Protein AF-A0A2H9N6G1-F1 (afdb_monomer_lite)

pLDDT: mean 93.29, std 10.57, range [42.94, 98.69]

Secondary structure (DSSP, 8-state):
--PPPPHHHHHHHHT--S-HHHHHHHHHHT--TTT-EEEEE-SSSEEEEEE-TT-HHHHHHHHHHHTSHHHHHHEEEEETTTEEEEEEPPP--

Structure (mmCIF, N/CA/C/O backbone):
data_AF-A0A2H9N6G1-F1
#
_entry.id   AF-A0A2H9N6G1-F1
#
loop_
_atom_site.group_PDB
_atom_site.id
_atom_site.type_symbol
_atom_site.label_atom_id
_atom_site.label_alt_id
_atom_site.label_comp_id
_atom_site.label_asym_id
_atom_site.label_entity_id
_atom_site.label_seq_id
_atom_site.pdbx_PDB_ins_code
_atom_site.Cartn_x
_atom_site.Cartn_y
_atom_site.Cartn_z
_atom_site.occupancy
_atom_site.B_iso_or_equiv
_atom_site.auth_seq_id
_atom_site.auth_comp_id
_atom_site.auth_asym_id
_atom_site.auth_atom_id
_atom_site.pdbx_PDB_model_num
ATOM 1 N N . MET A 1 1 ? 13.401 13.721 -9.369 1.00 44.41 1 MET A N 1
ATOM 2 C CA . MET A 1 1 ? 14.027 12.384 -9.408 1.00 44.41 1 MET A CA 1
ATOM 3 C C . MET A 1 1 ? 13.105 11.482 -8.625 1.00 44.41 1 MET A C 1
ATOM 5 O O . MET A 1 1 ? 12.871 11.773 -7.460 1.00 44.41 1 MET A O 1
ATOM 9 N N . SER A 1 2 ? 12.493 10.500 -9.275 1.00 57.84 2 SER A N 1
ATOM 10 C CA . SER A 1 2 ? 11.534 9.621 -8.616 1.00 57.84 2 SER A CA 1
ATOM 11 C C . SER A 1 2 ? 12.308 8.513 -7.902 1.00 57.84 2 SER A C 1
ATOM 13 O O . SER A 1 2 ? 12.808 7.589 -8.543 1.00 57.84 2 SER A O 1
ATOM 15 N N . GLU A 1 3 ? 12.505 8.676 -6.597 1.00 83.44 3 GLU A N 1
ATOM 16 C CA . GLU A 1 3 ? 13.262 7.731 -5.779 1.00 83.44 3 GLU A CA 1
ATOM 17 C C . GLU A 1 3 ? 12.435 6.456 -5.566 1.00 83.44 3 GLU A C 1
ATOM 19 O O . GLU A 1 3 ? 11.246 6.514 -5.245 1.00 83.44 3 GLU A O 1
ATOM 24 N N . TYR A 1 4 ? 13.046 5.299 -5.820 1.00 92.81 4 TYR A N 1
ATOM 25 C CA . TYR A 1 4 ? 12.409 4.007 -5.573 1.00 92.81 4 TYR A CA 1
ATOM 26 C C . TYR A 1 4 ? 12.302 3.745 -4.065 1.00 92.81 4 TYR A C 1
ATOM 28 O O . TYR A 1 4 ? 13.190 4.160 -3.316 1.00 92.81 4 TYR A O 1
ATOM 36 N N . PRO A 1 5 ? 11.257 3.034 -3.602 1.00 94.88 5 PRO A N 1
ATOM 37 C CA . PRO A 1 5 ? 11.200 2.600 -2.215 1.00 94.88 5 PRO A CA 1
ATOM 38 C C . PRO A 1 5 ? 12.401 1.700 -1.901 1.00 94.88 5 PRO A C 1
ATOM 40 O O . PRO A 1 5 ? 12.721 0.778 -2.650 1.00 94.88 5 PRO A O 1
ATOM 43 N N . THR A 1 6 ? 13.065 1.964 -0.778 1.00 96.75 6 THR A N 1
ATOM 44 C CA . THR A 1 6 ? 14.154 1.111 -0.292 1.00 96.75 6 THR A CA 1
ATOM 45 C C . THR A 1 6 ? 13.609 -0.184 0.305 1.00 96.75 6 THR A C 1
ATOM 47 O O . THR A 1 6 ? 12.464 -0.238 0.760 1.00 96.75 6 THR A O 1
ATOM 50 N N . GLU A 1 7 ? 14.445 -1.219 0.392 1.00 96.75 7 GLU A N 1
ATOM 51 C CA . GLU A 1 7 ? 14.057 -2.484 1.032 1.00 96.75 7 GLU A CA 1
ATOM 52 C C . GLU A 1 7 ? 13.642 -2.276 2.501 1.00 96.75 7 GLU A C 1
ATOM 54 O O . GLU A 1 7 ? 12.668 -2.869 2.963 1.00 96.75 7 GLU A O 1
ATOM 59 N N . ASP A 1 8 ? 14.305 -1.362 3.218 1.00 96.88 8 ASP A N 1
ATOM 60 C CA . ASP A 1 8 ? 13.930 -0.976 4.585 1.00 96.88 8 ASP A CA 1
ATOM 61 C C . ASP A 1 8 ? 12.527 -0.363 4.646 1.00 96.88 8 ASP A C 1
ATOM 63 O O . ASP A 1 8 ? 11.743 -0.683 5.541 1.00 96.88 8 ASP A O 1
ATOM 67 N N . THR A 1 9 ? 12.172 0.467 3.660 1.00 97.19 9 THR A N 1
ATOM 68 C CA . THR A 1 9 ? 10.828 1.051 3.540 1.00 97.19 9 THR A CA 1
ATOM 69 C C . THR A 1 9 ? 9.782 -0.040 3.315 1.00 97.19 9 THR A C 1
ATOM 71 O O . THR A 1 9 ? 8.742 -0.058 3.977 1.00 97.19 9 THR A O 1
ATOM 74 N N . LEU A 1 10 ? 10.059 -0.989 2.418 1.00 98.19 10 LEU A N 1
ATOM 75 C CA . LEU A 1 10 ? 9.157 -2.109 2.145 1.00 98.19 10 LEU A CA 1
ATOM 76 C C . LEU A 1 10 ? 9.008 -3.023 3.368 1.00 98.19 10 LEU A C 1
ATOM 78 O O . LEU A 1 10 ? 7.902 -3.462 3.687 1.00 98.19 10 LEU A O 1
ATOM 82 N N . ASN A 1 11 ? 10.095 -3.284 4.093 1.00 97.50 11 ASN A N 1
ATOM 83 C CA . ASN A 1 11 ? 10.071 -4.088 5.312 1.00 97.50 11 ASN A CA 1
ATOM 84 C C . ASN A 1 11 ? 9.347 -3.390 6.463 1.00 97.50 11 ASN A C 1
ATOM 86 O O . ASN A 1 11 ? 8.645 -4.060 7.226 1.00 97.50 11 ASN A O 1
ATOM 90 N N . LEU A 1 12 ? 9.441 -2.063 6.559 1.00 96.94 12 LEU A N 1
ATOM 91 C CA . LEU A 1 12 ? 8.656 -1.275 7.503 1.00 96.94 12 LEU A CA 1
ATOM 92 C C . LEU A 1 12 ? 7.150 -1.429 7.241 1.00 96.94 12 LEU A C 1
ATOM 94 O O . LEU A 1 12 ? 6.389 -1.634 8.183 1.00 96.94 12 LEU A O 1
ATOM 98 N N . ILE A 1 13 ? 6.720 -1.397 5.973 1.00 97.81 13 ILE A N 1
ATOM 99 C CA . ILE A 1 13 ? 5.313 -1.621 5.597 1.00 97.81 13 ILE A CA 1
ATOM 100 C C . ILE A 1 13 ? 4.859 -3.025 6.013 1.00 97.81 13 ILE A C 1
ATOM 102 O O . ILE A 1 13 ? 3.830 -3.161 6.674 1.00 97.81 13 ILE A O 1
ATOM 106 N N . LYS A 1 14 ? 5.624 -4.068 5.660 1.00 97.25 14 LYS A N 1
ATOM 107 C CA . LYS A 1 14 ? 5.274 -5.473 5.958 1.00 97.25 14 LYS A CA 1
ATOM 108 C C . LYS A 1 14 ? 5.109 -5.724 7.461 1.00 97.25 14 LYS A C 1
ATOM 110 O O . LYS A 1 14 ? 4.215 -6.465 7.863 1.00 97.25 14 LYS A O 1
ATOM 115 N N . ASN A 1 15 ? 5.954 -5.094 8.279 1.00 96.25 15 ASN A N 1
ATOM 116 C CA . ASN A 1 15 ? 6.002 -5.279 9.731 1.00 96.25 15 ASN A CA 1
ATOM 117 C C . ASN A 1 15 ? 5.281 -4.170 10.513 1.00 96.25 15 ASN A C 1
ATOM 119 O O . ASN A 1 15 ? 5.523 -3.997 11.710 1.00 96.25 15 ASN A O 1
ATOM 123 N N . TRP A 1 16 ? 4.412 -3.398 9.855 1.00 95.00 16 TRP A N 1
ATOM 124 C CA . TRP A 1 16 ? 3.754 -2.262 10.487 1.00 95.00 16 TRP A CA 1
ATOM 125 C C . TRP A 1 16 ? 2.902 -2.698 11.686 1.00 95.00 16 TRP A C 1
ATOM 127 O O . TRP A 1 16 ? 1.945 -3.459 11.547 1.00 95.00 16 TRP A O 1
ATOM 137 N N . SER A 1 17 ? 3.239 -2.188 12.870 1.00 89.06 17 SER A N 1
ATOM 138 C CA . SER A 1 17 ? 2.610 -2.556 14.149 1.00 89.06 17 SER A CA 1
ATOM 139 C C . SER A 1 17 ? 1.724 -1.455 14.744 1.00 89.06 17 SER A C 1
ATOM 141 O O . SER A 1 17 ? 1.063 -1.670 15.760 1.00 89.06 17 SER A O 1
ATOM 143 N N . SER A 1 18 ? 1.715 -0.269 14.128 1.00 87.69 18 SER A N 1
ATOM 144 C CA . SER A 1 18 ? 0.939 0.893 14.582 1.00 87.69 18 SER A CA 1
ATOM 145 C C . SER A 1 18 ? -0.461 0.927 13.952 1.00 87.69 18 SER A C 1
ATOM 147 O O . SER A 1 18 ? -0.950 -0.078 13.440 1.00 87.69 18 SER A O 1
ATOM 149 N N . LYS A 1 19 ? -1.159 2.071 14.008 1.00 91.69 19 LYS A N 1
ATOM 150 C CA . LYS A 1 19 ? -2.559 2.147 13.558 1.00 91.69 19 LYS A CA 1
ATOM 151 C C . LYS A 1 19 ? -2.679 2.095 12.033 1.00 91.69 19 LYS A C 1
ATOM 153 O O . LYS A 1 19 ? -1.916 2.748 11.326 1.00 91.69 19 LYS A O 1
ATOM 158 N N . A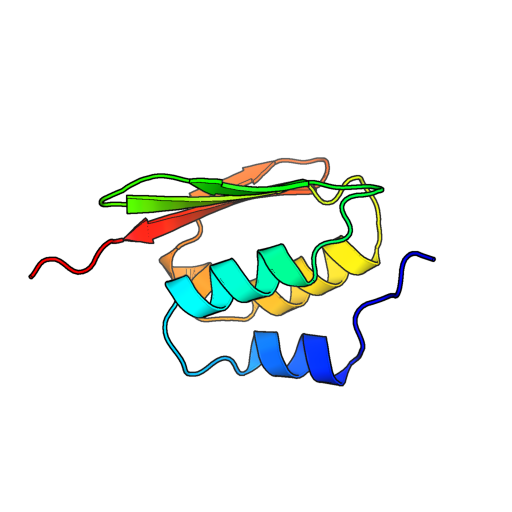SP A 1 20 ? -3.744 1.460 11.549 1.00 93.50 20 ASP A N 1
ATOM 159 C CA . ASP A 1 20 ? -4.105 1.374 10.124 1.00 93.50 20 ASP A CA 1
ATOM 160 C C . ASP A 1 20 ? -4.149 2.736 9.414 1.00 93.50 20 ASP A C 1
ATOM 162 O O . ASP A 1 20 ? -3.716 2.885 8.273 1.00 93.50 20 ASP A O 1
ATOM 166 N N . PHE A 1 21 ? -4.658 3.763 10.101 1.00 93.38 21 PHE A N 1
ATOM 167 C CA . PHE A 1 21 ? -4.694 5.120 9.559 1.00 93.38 21 PHE A CA 1
ATOM 168 C C . PHE A 1 21 ? -3.291 5.710 9.361 1.00 93.38 21 PHE A C 1
ATOM 170 O O . PHE A 1 21 ? -3.054 6.389 8.367 1.00 93.38 21 PHE A O 1
ATOM 177 N N . GLU A 1 22 ? -2.368 5.450 10.287 1.00 95.00 22 GLU A N 1
ATOM 178 C CA . GLU A 1 22 ? -0.991 5.951 10.213 1.00 95.00 22 GLU A CA 1
ATOM 179 C C . GLU A 1 22 ? -0.235 5.259 9.073 1.00 95.00 22 GLU A C 1
ATOM 181 O O . GLU A 1 22 ? 0.456 5.936 8.316 1.00 95.00 22 GLU A O 1
ATOM 186 N N . LEU A 1 23 ? -0.462 3.953 8.867 1.00 96.62 23 LEU A N 1
ATOM 187 C CA . LEU A 1 23 ? 0.044 3.237 7.693 1.00 96.62 23 LEU A CA 1
ATOM 188 C C . LEU A 1 23 ? -0.473 3.868 6.396 1.00 96.62 23 LEU A C 1
ATOM 190 O O . LEU A 1 23 ? 0.302 4.147 5.491 1.00 96.62 23 LEU A O 1
ATOM 194 N N . ALA A 1 24 ? -1.772 4.156 6.305 1.00 96.88 24 ALA A N 1
ATOM 195 C CA . ALA A 1 24 ? -2.349 4.768 5.110 1.00 96.88 24 ALA A CA 1
ATOM 196 C C . ALA A 1 24 ? -1.782 6.169 4.814 1.00 96.88 24 ALA A C 1
ATOM 198 O O . ALA A 1 24 ? -1.547 6.500 3.650 1.00 96.88 24 ALA A O 1
ATOM 199 N N . VAL A 1 25 ? -1.538 6.981 5.850 1.00 96.75 25 VAL A N 1
ATOM 200 C CA . VAL A 1 25 ? -0.862 8.284 5.716 1.00 96.75 25 VAL A CA 1
ATOM 201 C C . VAL A 1 25 ? 0.574 8.096 5.232 1.00 96.75 25 VAL A C 1
ATOM 203 O O . VAL A 1 25 ? 0.988 8.778 4.296 1.00 96.75 25 VAL A O 1
ATOM 206 N N . PHE A 1 26 ? 1.305 7.144 5.816 1.00 97.50 26 PHE A N 1
ATOM 207 C CA . PHE A 1 26 ? 2.672 6.830 5.414 1.00 97.50 26 PHE A CA 1
ATOM 208 C C . PHE A 1 26 ? 2.749 6.405 3.944 1.00 97.50 26 PHE A C 1
ATOM 210 O O . PHE A 1 26 ? 3.518 6.995 3.189 1.00 97.50 26 PHE A O 1
ATOM 217 N N . ILE A 1 27 ? 1.887 5.484 3.498 1.00 98.00 27 ILE A N 1
ATOM 218 C CA . ILE A 1 27 ? 1.815 5.060 2.090 1.00 98.00 27 ILE A CA 1
ATOM 219 C C . ILE A 1 27 ? 1.592 6.256 1.157 1.00 98.00 27 ILE A C 1
ATOM 221 O O . ILE A 1 27 ? 2.258 6.350 0.132 1.00 98.00 27 ILE A O 1
ATOM 225 N N . CYS A 1 28 ? 0.704 7.195 1.509 1.00 97.62 28 CYS A N 1
ATOM 226 C CA . CYS A 1 28 ? 0.496 8.401 0.698 1.00 97.62 28 CYS A CA 1
ATOM 227 C C . CYS A 1 28 ? 1.750 9.284 0.628 1.00 97.62 28 CYS A C 1
ATOM 229 O O . CYS A 1 28 ? 1.989 9.905 -0.401 1.00 97.62 28 CYS A O 1
ATOM 231 N N . SER A 1 29 ? 2.539 9.344 1.704 1.00 96.62 29 SER A N 1
ATOM 232 C CA . SER A 1 29 ? 3.738 10.187 1.775 1.00 96.62 29 SER A CA 1
ATOM 233 C C . SER A 1 29 ? 4.908 9.680 0.928 1.00 96.62 29 SER A C 1
ATOM 235 O O . SER A 1 29 ? 5.700 10.489 0.457 1.00 96.62 29 SER A O 1
ATOM 237 N N . ILE A 1 30 ? 4.995 8.365 0.706 1.00 96.50 30 ILE A N 1
ATOM 238 C CA . ILE A 1 30 ? 6.057 7.731 -0.095 1.00 96.50 30 ILE A CA 1
ATOM 239 C C . ILE A 1 30 ? 5.601 7.385 -1.520 1.00 96.50 30 ILE A C 1
ATOM 241 O O . ILE A 1 30 ? 6.352 6.787 -2.287 1.00 96.50 30 ILE A O 1
ATOM 245 N N . TRP A 1 31 ? 4.352 7.703 -1.874 1.00 97.50 31 TRP A N 1
ATOM 246 C CA . TRP A 1 31 ? 3.792 7.335 -3.167 1.00 97.50 31 TRP A CA 1
ATOM 247 C C . TRP A 1 31 ? 4.378 8.186 -4.285 1.00 97.50 31 TRP A C 1
ATOM 249 O O . TRP A 1 31 ? 4.348 9.419 -4.234 1.00 97.50 31 TRP A O 1
ATOM 259 N N . ASN A 1 32 ? 4.818 7.537 -5.357 1.00 96.44 32 ASN A N 1
ATOM 260 C CA . ASN A 1 32 ? 5.297 8.258 -6.520 1.00 96.44 32 ASN A CA 1
ATOM 261 C C . ASN A 1 32 ? 4.112 8.810 -7.323 1.00 96.44 32 ASN A C 1
ATOM 263 O O . ASN A 1 32 ? 3.402 8.072 -8.021 1.00 96.44 32 ASN A O 1
ATOM 267 N N . SER A 1 33 ? 3.917 10.123 -7.198 1.00 95.12 33 SER A N 1
ATOM 268 C CA . SER A 1 33 ? 2.805 10.860 -7.801 1.00 95.12 33 SER A CA 1
ATOM 269 C C . SER A 1 33 ? 3.079 11.339 -9.231 1.00 95.12 33 SER A C 1
ATOM 271 O O . SER A 1 33 ? 2.158 11.821 -9.883 1.00 95.12 33 SER A O 1
ATOM 273 N N . ASP A 1 34 ? 4.306 11.169 -9.742 1.00 95.19 34 ASP A N 1
ATOM 274 C CA . ASP A 1 34 ? 4.617 11.439 -11.155 1.00 95.19 34 ASP A CA 1
ATOM 275 C C . ASP A 1 34 ? 3.987 10.376 -12.075 1.00 95.19 34 ASP A C 1
ATOM 277 O O . ASP A 1 34 ? 3.682 10.647 -13.234 1.00 95.19 34 ASP A O 1
ATOM 281 N N . TYR A 1 35 ? 3.780 9.162 -11.551 1.00 94.44 35 TYR A N 1
ATOM 282 C CA . TYR A 1 35 ? 3.214 8.026 -12.288 1.00 94.44 35 TYR A CA 1
ATOM 283 C C . TYR A 1 35 ? 1.817 7.651 -11.796 1.00 94.44 35 TYR A C 1
ATOM 285 O O . TYR A 1 35 ? 0.913 7.387 -12.588 1.00 94.44 35 TYR A O 1
ATOM 293 N N . GLY A 1 36 ? 1.645 7.578 -10.477 1.00 95.88 36 GLY A N 1
ATOM 294 C CA . GLY A 1 36 ? 0.430 7.094 -9.841 1.00 95.88 36 GLY A CA 1
ATOM 295 C C . GLY A 1 36 ? -0.302 8.168 -9.047 1.00 95.88 36 GLY A C 1
ATOM 296 O O . GLY A 1 36 ? 0.043 9.341 -9.050 1.00 95.88 36 GLY A O 1
ATOM 297 N N . SER A 1 37 ? -1.321 7.749 -8.302 1.00 97.56 37 SER A N 1
ATOM 298 C CA . SER A 1 37 ? -2.004 8.622 -7.345 1.00 97.56 37 SER A CA 1
ATOM 299 C C . SER A 1 37 ? -2.330 7.862 -6.067 1.00 97.56 37 SER A C 1
ATOM 301 O O . SER A 1 37 ? -2.950 6.798 -6.150 1.00 97.56 37 SER A O 1
ATOM 303 N N . ALA A 1 38 ? -2.017 8.441 -4.910 1.00 98.12 38 ALA A N 1
ATOM 304 C CA . ALA A 1 38 ? -2.491 7.979 -3.612 1.00 98.12 38 ALA A CA 1
ATOM 305 C C . ALA A 1 38 ? -3.360 9.059 -2.967 1.00 98.12 38 ALA A C 1
ATOM 307 O O . ALA A 1 38 ? -2.940 10.205 -2.829 1.00 98.12 38 ALA A O 1
ATOM 308 N N . THR A 1 39 ? -4.586 8.710 -2.579 1.00 98.19 39 THR A N 1
ATOM 309 C CA . THR A 1 39 ? -5.472 9.635 -1.867 1.00 98.19 39 THR A CA 1
ATOM 310 C C . THR A 1 39 ? -6.094 8.980 -0.648 1.00 98.19 39 THR A C 1
ATOM 312 O O . THR A 1 39 ? -6.515 7.823 -0.684 1.00 98.19 39 THR A O 1
ATOM 315 N N . LEU A 1 40 ? -6.184 9.751 0.436 1.00 97.44 40 LEU A N 1
ATOM 316 C CA . LEU A 1 40 ? -6.823 9.351 1.681 1.00 97.44 40 LEU A CA 1
ATOM 317 C C . LEU A 1 40 ? -7.963 10.321 1.992 1.00 97.44 40 LEU A C 1
ATOM 319 O O . LEU A 1 40 ? -7.742 11.486 2.312 1.00 97.44 40 LEU A O 1
ATOM 323 N N . THR A 1 41 ? -9.201 9.849 1.873 1.00 96.69 41 THR A N 1
ATOM 324 C CA . THR A 1 41 ? -10.406 10.692 1.979 1.00 96.69 41 THR A CA 1
ATOM 325 C C . THR A 1 41 ? -11.403 10.140 2.996 1.00 96.69 41 THR A C 1
ATOM 327 O O . THR A 1 41 ? -11.246 9.030 3.496 1.00 96.69 41 THR A O 1
ATOM 330 N N . GLY A 1 42 ? -12.439 10.916 3.327 1.00 92.50 42 GLY A N 1
ATOM 331 C CA . GLY A 1 42 ? -13.496 10.518 4.265 1.00 92.50 42 GLY A CA 1
ATOM 332 C C . GLY A 1 42 ? -13.281 11.021 5.697 1.00 92.50 42 GLY A C 1
ATOM 333 O O . GLY A 1 42 ? -12.191 11.448 6.080 1.00 92.50 42 GLY A O 1
ATOM 334 N N . LYS A 1 43 ? -14.352 11.024 6.503 1.00 85.25 43 LYS A N 1
ATOM 335 C CA . LYS A 1 43 ? -14.338 11.497 7.904 1.00 85.25 43 LYS A CA 1
ATOM 336 C C . LYS A 1 43 ? -14.398 10.337 8.895 1.00 85.25 43 LYS A C 1
ATOM 338 O O . LYS A 1 43 ? -13.402 10.076 9.558 1.00 85.25 43 LYS A O 1
ATOM 343 N N . ARG A 1 44 ? -15.550 9.655 8.972 1.00 86.94 44 ARG A N 1
ATOM 344 C CA . ARG A 1 44 ? -15.765 8.508 9.874 1.00 86.94 44 ARG A CA 1
ATOM 345 C C . ARG A 1 44 ? -15.085 7.248 9.359 1.00 86.94 44 ARG A C 1
ATOM 347 O O . ARG A 1 44 ? -14.339 6.637 10.093 1.00 86.94 44 ARG A O 1
ATOM 354 N N . VAL A 1 45 ? -15.304 6.894 8.099 1.00 91.94 45 VAL A N 1
ATOM 355 C CA . VAL A 1 45 ? -14.574 5.816 7.421 1.00 91.94 45 VAL A CA 1
ATOM 356 C C . VAL A 1 45 ? -13.591 6.477 6.471 1.00 91.94 45 VAL A C 1
ATOM 358 O O . VAL A 1 45 ? -13.984 7.380 5.724 1.00 91.94 45 VAL A O 1
ATOM 361 N N . LYS A 1 46 ? -12.321 6.074 6.527 1.00 95.69 46 LYS A N 1
ATOM 362 C CA . LYS A 1 46 ? -11.300 6.582 5.609 1.00 95.69 46 LYS A CA 1
ATOM 363 C C . LYS A 1 46 ? -11.205 5.660 4.405 1.00 95.69 46 LYS A C 1
ATOM 365 O O . LYS A 1 46 ? -11.254 4.445 4.553 1.00 95.69 46 LYS A O 1
ATOM 370 N N . THR A 1 47 ? -11.087 6.235 3.218 1.00 98.00 47 THR A N 1
ATOM 371 C CA . THR A 1 47 ? -10.868 5.483 1.982 1.00 98.00 47 THR A CA 1
ATOM 372 C C . THR A 1 47 ? -9.481 5.810 1.465 1.00 98.00 47 THR A C 1
ATOM 374 O O . THR A 1 47 ? -9.222 6.966 1.127 1.00 98.00 47 THR A O 1
ATOM 377 N N . LEU A 1 48 ? -8.617 4.799 1.424 1.00 98.50 48 LEU A N 1
ATOM 378 C CA . LEU A 1 48 ? -7.314 4.862 0.777 1.00 98.50 48 LEU A CA 1
ATOM 379 C C . LEU A 1 48 ? -7.471 4.352 -0.656 1.00 98.50 48 LEU A C 1
ATOM 381 O O . LEU A 1 48 ? -7.847 3.197 -0.866 1.00 98.50 48 LEU A O 1
ATOM 385 N N . ARG A 1 49 ? -7.200 5.211 -1.637 1.00 98.56 49 ARG A N 1
ATOM 386 C CA . ARG A 1 49 ? -7.218 4.874 -3.062 1.00 98.56 49 ARG A CA 1
ATOM 387 C C . ARG A 1 49 ? -5.803 4.973 -3.608 1.00 98.56 49 ARG A C 1
ATOM 389 O O . ARG A 1 49 ? -5.228 6.055 -3.595 1.00 98.56 49 ARG A O 1
ATOM 396 N N . LEU A 1 50 ? -5.288 3.865 -4.128 1.00 98.69 50 LEU A N 1
ATOM 397 C CA . LEU A 1 50 ? -3.948 3.757 -4.697 1.00 98.69 50 LEU A CA 1
ATOM 398 C C . LEU A 1 50 ? -4.057 3.371 -6.170 1.00 98.69 50 LEU A C 1
ATOM 400 O O . LEU A 1 50 ? -4.614 2.325 -6.491 1.00 98.69 50 LEU A O 1
ATOM 404 N N . ALA A 1 51 ? -3.547 4.207 -7.065 1.00 98.38 51 ALA A N 1
ATOM 405 C CA . ALA A 1 51 ? -3.370 3.886 -8.477 1.00 98.38 51 ALA A CA 1
ATOM 406 C C . ALA A 1 51 ? -1.869 3.851 -8.771 1.00 98.38 51 ALA A C 1
ATOM 408 O O . ALA A 1 51 ? -1.203 4.867 -8.578 1.00 98.38 51 ALA A O 1
ATOM 409 N N . THR A 1 52 ? -1.334 2.702 -9.194 1.00 97.75 52 THR A N 1
ATOM 410 C CA . THR A 1 52 ? 0.122 2.510 -9.362 1.00 97.75 52 THR A CA 1
ATOM 411 C C . THR A 1 52 ? 0.689 3.280 -10.547 1.00 97.75 52 THR A C 1
ATOM 413 O O . THR A 1 52 ? 1.852 3.673 -10.508 1.00 97.75 52 THR A O 1
ATOM 416 N N . GLY A 1 53 ? -0.125 3.513 -11.583 1.00 95.94 53 GLY A N 1
ATOM 417 C CA . GLY A 1 53 ? 0.321 4.166 -12.816 1.00 95.94 53 GLY A CA 1
ATOM 418 C C . GLY A 1 53 ? 1.232 3.297 -13.684 1.00 95.94 53 GLY A C 1
ATOM 419 O O . GLY A 1 53 ? 1.865 3.812 -14.596 1.00 95.94 53 GLY A O 1
ATOM 420 N N . GLY A 1 54 ? 1.328 1.994 -13.385 1.00 94.88 54 GLY A N 1
ATOM 421 C CA . GLY A 1 54 ? 2.248 1.068 -14.057 1.00 94.88 54 GLY A CA 1
ATOM 422 C C . GLY A 1 54 ? 3.720 1.258 -13.682 1.00 94.88 54 GLY A C 1
ATOM 423 O O . GLY A 1 54 ? 4.591 0.725 -14.364 1.00 94.88 54 GLY A O 1
ATOM 424 N N . TRP A 1 55 ? 4.015 2.026 -12.628 1.00 96.62 55 TRP A N 1
ATOM 425 C CA . TRP A 1 55 ? 5.376 2.172 -12.120 1.00 96.62 55 TRP A CA 1
ATOM 426 C C . TRP A 1 55 ? 5.675 1.107 -11.066 1.00 96.62 55 TRP A C 1
ATOM 428 O O . TRP A 1 55 ? 4.957 1.003 -10.068 1.00 96.62 55 TRP A O 1
ATOM 438 N N . SER A 1 56 ? 6.756 0.353 -11.268 1.00 96.38 56 SER A N 1
ATOM 439 C CA . SER A 1 56 ? 7.104 -0.813 -10.449 1.00 96.38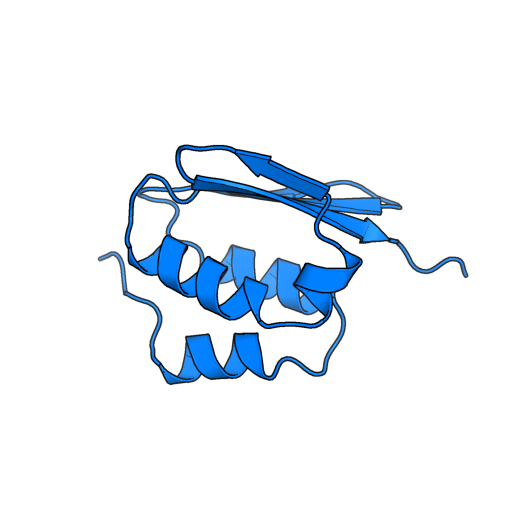 56 SER A CA 1
ATOM 440 C C . SER A 1 56 ? 7.311 -0.479 -8.972 1.00 96.38 56 SER A C 1
ATOM 442 O O . SER A 1 56 ? 6.852 -1.233 -8.127 1.00 96.38 56 SER A O 1
ATOM 444 N N . GLY A 1 57 ? 7.872 0.682 -8.619 1.00 97.25 57 GLY A N 1
ATOM 445 C CA . GLY A 1 57 ? 8.045 1.041 -7.204 1.00 97.25 57 GLY A CA 1
ATOM 446 C C . GLY A 1 57 ? 6.717 1.207 -6.444 1.00 97.25 57 GLY A C 1
ATOM 447 O O . GLY A 1 57 ? 6.605 0.821 -5.284 1.00 97.25 57 GLY A O 1
ATOM 448 N N . ASN A 1 58 ? 5.662 1.704 -7.100 1.00 97.81 58 ASN A N 1
ATOM 449 C CA . ASN A 1 58 ? 4.322 1.755 -6.502 1.00 97.81 58 ASN A CA 1
ATOM 450 C C . ASN A 1 58 ? 3.721 0.344 -6.397 1.00 97.81 58 ASN A C 1
ATOM 452 O O . ASN A 1 58 ? 2.951 0.063 -5.478 1.00 97.81 58 ASN A 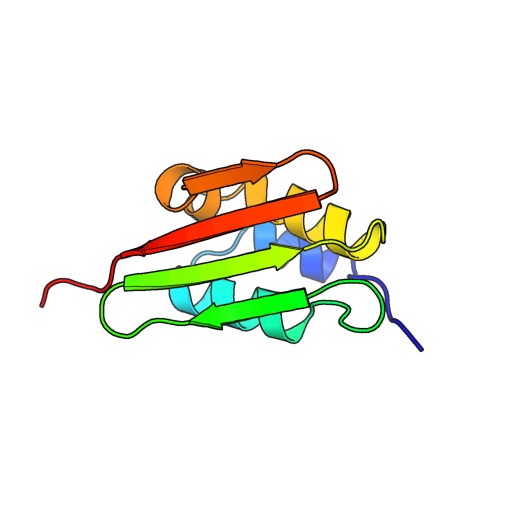O 1
ATOM 456 N N . GLU A 1 59 ? 4.052 -0.542 -7.338 1.00 97.94 59 GLU A N 1
ATOM 457 C CA . GLU A 1 59 ? 3.646 -1.949 -7.297 1.00 97.94 59 GLU A CA 1
ATOM 458 C C . GLU A 1 59 ? 4.337 -2.697 -6.152 1.00 97.94 59 GLU A C 1
ATOM 460 O O . GLU A 1 59 ? 3.659 -3.437 -5.441 1.00 97.94 59 GLU A O 1
ATOM 465 N N . ASP A 1 60 ? 5.615 -2.419 -5.884 1.00 98.25 60 ASP A N 1
ATOM 466 C CA . ASP A 1 60 ? 6.364 -2.967 -4.749 1.00 98.25 60 ASP A CA 1
ATOM 467 C C . ASP A 1 60 ? 5.764 -2.522 -3.408 1.00 98.25 60 ASP A C 1
ATOM 469 O O . ASP A 1 60 ? 5.561 -3.341 -2.506 1.00 98.25 60 ASP A O 1
ATOM 473 N N . ILE A 1 61 ? 5.388 -1.241 -3.287 1.00 98.31 61 ILE A N 1
ATOM 474 C CA . ILE A 1 61 ? 4.681 -0.714 -2.107 1.00 98.31 61 ILE A CA 1
ATOM 475 C C . ILE A 1 61 ? 3.359 -1.463 -1.892 1.00 98.31 61 ILE A C 1
ATOM 477 O O . ILE A 1 61 ? 3.042 -1.853 -0.765 1.00 98.31 61 ILE A O 1
ATOM 481 N N . VAL A 1 62 ? 2.580 -1.698 -2.954 1.00 98.12 62 VAL A N 1
ATOM 482 C CA . VAL A 1 62 ? 1.322 -2.455 -2.851 1.00 98.12 62 VAL A CA 1
ATOM 483 C C . VAL A 1 62 ? 1.579 -3.916 -2.501 1.00 98.12 62 VAL A C 1
ATOM 485 O O . VAL A 1 62 ? 0.863 -4.461 -1.662 1.00 98.12 62 VAL A O 1
ATOM 488 N N . ALA A 1 63 ? 2.585 -4.549 -3.100 1.00 98.06 63 ALA A N 1
ATOM 489 C CA . ALA A 1 63 ? 2.946 -5.931 -2.813 1.00 98.06 63 ALA A CA 1
ATOM 490 C C . ALA A 1 63 ? 3.347 -6.104 -1.339 1.00 98.06 63 ALA A C 1
ATOM 492 O O . ALA A 1 63 ? 2.886 -7.040 -0.684 1.00 98.06 63 ALA A O 1
ATOM 493 N N . ALA A 1 64 ? 4.126 -5.168 -0.786 1.00 98.25 64 ALA A N 1
ATOM 494 C CA . ALA A 1 64 ? 4.444 -5.121 0.639 1.00 98.25 64 ALA A CA 1
ATOM 495 C C . ALA A 1 64 ? 3.184 -4.910 1.495 1.00 98.25 64 ALA A C 1
ATOM 497 O O . ALA A 1 64 ? 2.952 -5.646 2.455 1.00 98.25 64 ALA A O 1
ATOM 498 N N . LEU A 1 65 ? 2.324 -3.957 1.116 1.00 97.88 65 LEU A N 1
ATOM 499 C CA . LEU A 1 65 ? 1.075 -3.672 1.823 1.00 97.88 65 LEU A CA 1
ATOM 500 C C . LEU A 1 65 ? 0.142 -4.889 1.853 1.00 97.88 65 LEU A C 1
ATOM 502 O O . LEU A 1 65 ? -0.467 -5.161 2.883 1.00 97.88 65 LEU A O 1
ATOM 506 N N . GLN A 1 66 ? 0.046 -5.658 0.767 1.00 96.94 66 GLN A N 1
ATOM 507 C CA . GLN A 1 66 ? -0.805 -6.850 0.674 1.00 96.94 66 GLN A CA 1
ATOM 508 C C . GLN A 1 66 ? -0.429 -7.971 1.651 1.00 96.94 66 GLN A C 1
ATOM 510 O O . GLN A 1 66 ? -1.274 -8.809 1.966 1.00 96.94 66 GLN A O 1
ATOM 515 N N . GLN A 1 67 ? 0.798 -7.974 2.176 1.00 95.88 67 GLN A N 1
ATOM 516 C CA . GLN A 1 67 ? 1.239 -8.955 3.173 1.00 95.88 67 GLN A CA 1
ATOM 517 C C . GLN A 1 67 ? 0.769 -8.614 4.597 1.00 95.88 67 GLN A C 1
ATOM 519 O O . GLN A 1 67 ? 0.821 -9.461 5.490 1.00 95.88 67 GLN A O 1
ATOM 524 N N . THR A 1 68 ? 0.271 -7.397 4.818 1.00 95.94 68 THR A N 1
ATOM 525 C CA . THR A 1 68 ? -0.109 -6.894 6.144 1.00 95.94 68 THR A CA 1
ATOM 526 C C . THR A 1 68 ? -1.516 -7.326 6.570 1.00 95.94 68 THR A C 1
ATOM 528 O O . THR A 1 68 ? -2.393 -7.616 5.749 1.00 95.94 68 THR A O 1
ATOM 531 N N . MET A 1 69 ? -1.781 -7.296 7.881 1.00 93.12 69 MET A N 1
ATOM 532 C CA . MET A 1 69 ? -3.149 -7.437 8.404 1.00 93.12 69 MET A CA 1
ATOM 533 C C . MET A 1 69 ? -4.062 -6.291 7.957 1.00 93.12 69 MET A C 1
ATOM 535 O O . MET A 1 69 ? -5.246 -6.529 7.716 1.00 93.12 69 MET A O 1
ATOM 539 N N . PHE A 1 70 ? -3.509 -5.088 7.763 1.00 95.50 70 PHE A N 1
ATOM 540 C CA . PHE A 1 70 ? -4.231 -3.957 7.186 1.00 95.50 70 PHE A CA 1
ATOM 541 C C . PHE A 1 70 ? -4.878 -4.344 5.857 1.00 95.50 70 PHE A C 1
ATOM 543 O O . PHE A 1 70 ? -6.077 -4.148 5.679 1.00 95.50 70 PHE A O 1
ATOM 550 N N . ALA A 1 71 ? -4.120 -4.946 4.935 1.00 95.94 71 ALA A N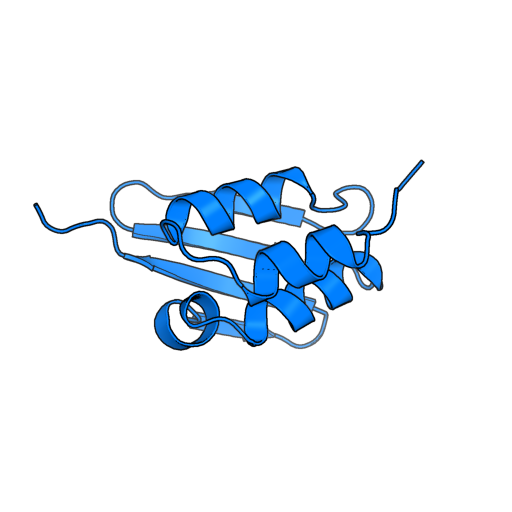 1
ATOM 551 C CA . ALA A 1 71 ? -4.677 -5.337 3.647 1.00 95.94 71 ALA A CA 1
ATOM 552 C C . ALA A 1 71 ? -5.746 -6.423 3.789 1.00 95.94 71 ALA A C 1
ATOM 554 O O . ALA A 1 71 ? -6.776 -6.336 3.133 1.00 95.94 71 ALA A O 1
ATOM 555 N N . LYS A 1 72 ? -5.564 -7.401 4.679 1.00 93.69 72 LYS A N 1
ATOM 556 C CA . LYS A 1 72 ? -6.556 -8.470 4.884 1.00 93.69 72 LYS A CA 1
ATOM 557 C C . LYS A 1 72 ? -7.895 -7.955 5.423 1.00 93.69 72 LYS A C 1
ATOM 559 O O . LYS A 1 72 ? -8.931 -8.510 5.079 1.00 93.69 72 LYS A O 1
ATOM 564 N N . VAL A 1 73 ? -7.874 -6.918 6.263 1.00 93.88 73 VAL A N 1
ATOM 565 C CA . VAL A 1 73 ? -9.074 -6.390 6.938 1.00 93.88 73 VAL A CA 1
ATOM 566 C C . VAL A 1 73 ? -9.696 -5.213 6.186 1.00 93.88 73 VAL A C 1
ATOM 568 O O . VAL A 1 73 ? -10.916 -5.123 6.078 1.00 93.88 73 VAL A O 1
ATOM 571 N N . CYS A 1 74 ? -8.872 -4.300 5.673 1.00 96.25 74 CYS A N 1
ATOM 572 C CA . CYS A 1 74 ? -9.333 -3.048 5.077 1.00 96.25 74 CYS A CA 1
ATOM 573 C C . CYS A 1 74 ? -9.523 -3.133 3.558 1.00 96.25 74 CYS A C 1
ATOM 575 O O . CYS A 1 74 ? -10.060 -2.191 2.974 1.00 96.25 74 CYS A O 1
ATOM 577 N N . TRP A 1 75 ? -9.058 -4.187 2.877 1.00 98.06 75 TRP A N 1
ATOM 578 C CA . TRP A 1 75 ? -9.198 -4.285 1.421 1.00 98.06 75 TRP A CA 1
ATOM 579 C C . TRP A 1 75 ? -10.667 -4.347 1.003 1.00 98.06 75 TRP A C 1
ATOM 581 O O . TRP A 1 75 ? -11.446 -5.141 1.520 1.00 98.06 75 TRP A O 1
ATOM 591 N N . GLN A 1 76 ? -11.031 -3.498 0.040 1.00 97.94 76 GLN A N 1
ATOM 592 C CA . GLN A 1 76 ? -12.387 -3.422 -0.498 1.00 97.94 76 GLN A CA 1
ATOM 593 C C . GLN A 1 76 ? -12.453 -3.917 -1.942 1.00 97.94 76 GLN A C 1
ATOM 595 O O . GLN A 1 76 ? -13.400 -4.602 -2.316 1.00 97.94 76 GLN A O 1
ATOM 600 N N . MET A 1 77 ? -11.501 -3.502 -2.781 1.00 97.75 77 MET A N 1
ATOM 601 C CA . MET A 1 77 ? -11.413 -3.948 -4.170 1.00 97.75 77 MET A CA 1
ATOM 602 C C . MET A 1 77 ? -10.035 -3.671 -4.762 1.00 97.75 77 MET A C 1
ATOM 604 O O . MET A 1 77 ? -9.338 -2.731 -4.374 1.00 97.75 77 MET A O 1
ATOM 608 N N . SER A 1 78 ? -9.696 -4.439 -5.789 1.00 97.44 78 SER A N 1
ATOM 609 C CA . SER A 1 78 ? -8.651 -4.110 -6.752 1.00 97.44 78 SER A CA 1
ATOM 610 C C . SER A 1 78 ? -9.195 -4.237 -8.176 1.00 97.44 78 SER A C 1
ATOM 612 O O . SER A 1 78 ? -10.164 -4.955 -8.426 1.00 97.44 78 SER A O 1
ATOM 614 N N . LYS A 1 79 ? -8.601 -3.510 -9.123 1.00 97.25 79 LYS A N 1
ATOM 615 C CA . LYS A 1 79 ? -8.930 -3.587 -10.552 1.00 97.25 79 LYS A CA 1
ATOM 616 C C . LYS A 1 79 ? -7.651 -3.779 -11.360 1.00 97.25 79 LYS A C 1
ATOM 618 O O . LYS A 1 79 ? -6.614 -3.197 -11.036 1.00 97.25 79 LYS A O 1
ATOM 623 N N . ARG A 1 80 ? -7.750 -4.554 -12.448 1.00 93.12 80 ARG A N 1
ATOM 624 C CA . ARG A 1 80 ? -6.699 -4.636 -13.476 1.00 93.12 80 ARG A CA 1
ATOM 625 C C . ARG A 1 80 ? -6.269 -3.228 -13.906 1.00 93.12 80 ARG A C 1
ATOM 627 O O . ARG A 1 80 ? -7.116 -2.346 -14.047 1.00 93.12 80 ARG A O 1
ATOM 634 N N . GLY A 1 81 ? -4.963 -3.043 -14.097 1.00 90.12 81 GLY A N 1
ATOM 635 C CA . GLY A 1 81 ? -4.353 -1.729 -14.331 1.00 90.12 81 GLY A CA 1
ATOM 636 C C . GLY A 1 81 ? -3.888 -1.003 -13.060 1.00 90.12 81 GLY A C 1
ATOM 637 O O . GLY A 1 81 ? -3.621 0.190 -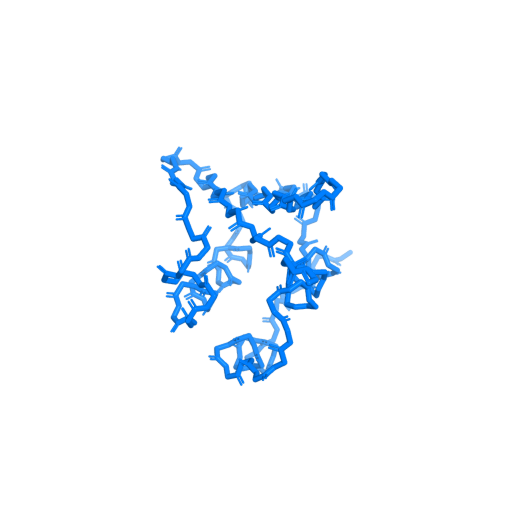13.121 1.00 90.12 81 GLY A O 1
ATOM 638 N N . GLY A 1 82 ? -3.805 -1.693 -11.915 1.00 96.25 82 GLY A N 1
ATOM 639 C CA . GLY A 1 82 ? -3.093 -1.187 -10.735 1.00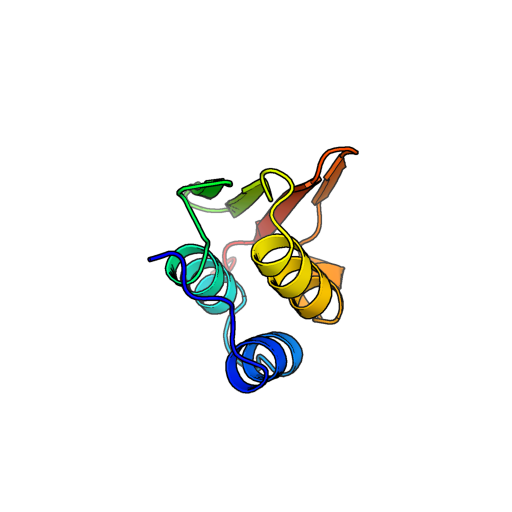 96.25 82 GLY A CA 1
ATOM 640 C C . GLY A 1 82 ? -3.898 -0.260 -9.822 1.00 96.25 82 GLY A C 1
ATOM 641 O O . GLY A 1 82 ? -3.316 0.591 -9.156 1.00 96.25 82 GLY A O 1
ATOM 642 N N . LEU A 1 83 ? -5.228 -0.395 -9.780 1.00 98.31 83 LEU A N 1
ATOM 643 C CA . LEU A 1 83 ? -6.066 0.346 -8.831 1.00 98.31 83 LEU A CA 1
ATOM 644 C C . LEU A 1 83 ? -6.412 -0.526 -7.621 1.00 98.31 83 LEU A C 1
ATOM 646 O O . LEU A 1 83 ? -6.971 -1.609 -7.787 1.00 98.31 83 LEU A O 1
ATOM 650 N N . TYR A 1 84 ? -6.178 -0.003 -6.420 1.00 98.44 84 TYR A N 1
ATOM 651 C CA . TYR A 1 84 ? -6.498 -0.626 -5.138 1.00 98.44 84 TYR A CA 1
ATOM 652 C C . TYR A 1 84 ? -7.284 0.348 -4.262 1.00 98.44 84 TYR A C 1
ATOM 654 O O . TYR A 1 84 ? -6.968 1.538 -4.192 1.00 98.44 84 TYR A O 1
ATOM 662 N N . ILE A 1 85 ? -8.325 -0.154 -3.600 1.00 98.50 85 ILE A N 1
ATOM 663 C CA . ILE A 1 85 ? -9.150 0.625 -2.677 1.00 98.50 85 ILE A CA 1
ATOM 664 C C . ILE A 1 85 ? -9.248 -0.118 -1.350 1.00 98.50 85 ILE A C 1
ATOM 666 O O . ILE A 1 85 ? -9.664 -1.278 -1.308 1.00 98.50 85 ILE A O 1
ATOM 670 N N . TYR A 1 86 ? -8.925 0.591 -0.271 1.00 98.31 86 TYR A N 1
ATOM 671 C CA . TYR A 1 86 ? -9.057 0.119 1.101 1.00 98.31 86 TYR A CA 1
ATOM 672 C C . TYR A 1 86 ? -10.010 1.030 1.879 1.00 98.31 86 TYR A C 1
ATOM 674 O O . TYR A 1 86 ? -9.956 2.256 1.749 1.00 98.31 86 TYR A O 1
ATOM 682 N N . LYS A 1 87 ? -10.877 0.437 2.701 1.00 97.56 87 LYS A N 1
ATOM 683 C CA . LYS A 1 87 ? -11.751 1.134 3.646 1.00 97.56 87 LYS A CA 1
ATOM 684 C C . LYS A 1 87 ? -11.264 0.885 5.065 1.00 97.56 87 LYS A C 1
ATOM 686 O O . LYS A 1 87 ? -11.311 -0.233 5.557 1.00 97.56 87 LYS A O 1
ATOM 691 N N . ILE A 1 88 ? -10.845 1.955 5.723 1.00 95.44 88 ILE A N 1
ATOM 692 C CA . ILE A 1 88 ? -10.344 1.937 7.091 1.00 95.44 88 ILE A CA 1
ATOM 693 C C . ILE A 1 88 ? -11.497 2.371 7.998 1.00 95.44 88 ILE A C 1
ATOM 695 O O . ILE A 1 88 ? -11.946 3.527 7.900 1.00 95.44 88 ILE A O 1
ATOM 699 N N . PRO A 1 89 ? -12.023 1.477 8.849 1.00 89.56 89 PRO A N 1
ATOM 700 C CA . PRO A 1 89 ? -13.093 1.832 9.762 1.00 89.56 89 PRO A CA 1
ATOM 701 C C . PRO A 1 89 ? -12.596 2.900 10.740 1.00 89.56 89 PRO A C 1
ATOM 703 O O . PRO A 1 89 ? -11.497 2.818 11.287 1.00 89.56 89 PRO A O 1
ATOM 706 N N . GLY A 1 90 ? -13.409 3.929 10.969 1.00 79.62 90 GLY A N 1
ATOM 707 C CA . GLY A 1 90 ? -13.169 4.817 12.100 1.00 79.62 90 GLY A CA 1
ATOM 708 C C . GLY A 1 90 ? -13.414 4.058 13.385 1.00 79.62 90 GLY A C 1
ATOM 709 O O . GLY A 1 90 ? -14.340 3.249 13.456 1.00 79.62 90 GLY A O 1
ATOM 710 N N . ARG A 1 91 ? -12.621 4.346 14.418 1.00 65.56 91 ARG A N 1
ATOM 711 C CA . ARG A 1 91 ? -12.945 3.886 15.767 1.00 65.56 91 ARG A CA 1
ATOM 712 C C . ARG A 1 91 ? -14.376 4.320 16.093 1.00 65.56 91 ARG A C 1
ATOM 714 O O . ARG A 1 91 ? -14.671 5.518 16.101 1.00 65.56 91 ARG A O 1
ATOM 721 N N . ILE A 1 92 ? -15.246 3.347 16.346 1.00 49.75 92 ILE A N 1
ATOM 722 C CA . ILE A 1 92 ? -16.466 3.581 17.111 1.00 49.75 92 ILE A CA 1
ATOM 723 C C . ILE A 1 92 ? -15.951 3.918 18.514 1.00 49.75 92 ILE A C 1
ATOM 725 O O . ILE A 1 92 ? -15.190 3.134 19.085 1.00 49.75 92 ILE A O 1
ATOM 729 N N . LYS A 1 93 ? -16.205 5.148 18.968 1.00 42.94 93 LYS A N 1
ATOM 730 C CA . LYS A 1 93 ? -15.946 5.528 20.359 1.00 42.94 93 LYS A CA 1
ATOM 731 C C . LYS A 1 93 ? -16.859 4.735 21.277 1.00 42.94 93 LYS A C 1
ATOM 733 O O . LYS A 1 93 ? -18.025 4.539 20.870 1.00 42.94 93 LYS A O 1
#

Sequence (93 aa):
MSEYPTEDTLNLIKNWSSKDFELAVFICSIWNSDYGSATLTGKRVKTLRLATGGWSGNEDIVAALQQTMFAKVCWQMSKRGGLYIYKIPGRIK

Radius of gyration: 12.5 Å; chains: 1; bounding box: 31×21×35 Å

Foldseek 3Di:
DLDFQDPVNLVCLLPPPDDLVVSLVSLQVNQDPVQWHWDWDDDQKIKTKTQNNPDVSSVSSVVSNCNHPQCVPFWDDDDPRRITMGIHGHDPD